Protein AF-A0A535MQ70-F1 (afdb_monomer)

Foldseek 3Di:
DDFPPDDPPDPFFQEWEFWQLDPVRQKTWTAGQQGQTTIDRPDDRKDWPGGHPPGRFWAEWYWAQAPSWTKTWIAGQQGDTTIITPQDDKAFPRGNPPGRFWHEWYADHNRQKTWIAGQQGDTGIIGPDDDDDDPRGHPPHRHHHYDDDD

pLDDT: mean 91.06, std 9.34, range [41.53, 98.12]

Radius of gyration: 14.69 Å; Cα contacts (8 Å, |Δi|>4): 394; chains: 1; bounding box: 40×35×35 Å

Structure (mmCIF, N/CA/C/O backbone):
data_AF-A0A535MQ70-F1
#
_entry.id   AF-A0A535MQ70-F1
#
loop_
_atom_site.group_PDB
_atom_site.id
_atom_site.type_symbol
_atom_site.label_atom_id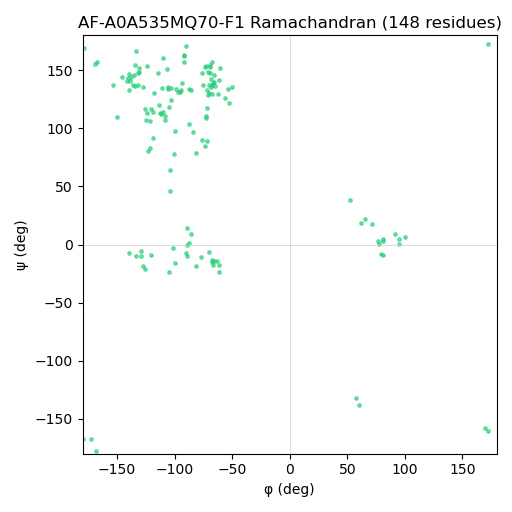
_atom_site.label_alt_id
_atom_site.label_comp_id
_atom_site.label_asym_id
_atom_site.label_entity_id
_atom_site.label_seq_id
_atom_site.pdbx_PDB_ins_code
_atom_site.Cartn_x
_atom_site.Cartn_y
_atom_site.Cartn_z
_atom_site.occupancy
_atom_site.B_iso_or_equiv
_atom_site.auth_seq_id
_atom_site.auth_comp_id
_atom_site.auth_asym_id
_atom_site.auth_atom_id
_atom_site.pdbx_PDB_model_num
ATOM 1 N N . MET A 1 1 ? -17.589 -19.291 5.965 1.00 43.16 1 MET A N 1
ATOM 2 C CA . MET A 1 1 ? -17.126 -17.932 5.616 1.00 43.16 1 MET A CA 1
ATOM 3 C C . MET A 1 1 ? -16.727 -17.958 4.153 1.00 43.16 1 MET A C 1
ATOM 5 O O . MET A 1 1 ? -15.940 -18.820 3.788 1.00 43.16 1 MET A O 1
ATOM 9 N N . ASN A 1 2 ? -17.344 -17.128 3.314 1.00 41.53 2 ASN A N 1
ATOM 10 C CA . ASN A 1 2 ? -17.044 -17.068 1.885 1.00 41.53 2 ASN A CA 1
ATOM 11 C C . ASN A 1 2 ? -15.888 -16.075 1.714 1.00 41.53 2 ASN A C 1
ATOM 13 O O . ASN A 1 2 ? -16.093 -14.878 1.903 1.00 41.53 2 ASN A O 1
ATOM 17 N N . ALA A 1 3 ? -14.667 -16.562 1.496 1.00 50.97 3 ALA A N 1
ATOM 18 C CA . ALA A 1 3 ? -13.541 -15.677 1.226 1.00 50.97 3 ALA A CA 1
ATOM 19 C C . ALA A 1 3 ? -13.727 -15.107 -0.184 1.00 50.97 3 ALA A C 1
ATOM 21 O O . ALA A 1 3 ? -13.730 -15.864 -1.152 1.00 50.97 3 ALA A O 1
ATOM 22 N N . THR A 1 4 ? -13.881 -13.789 -0.319 1.00 65.19 4 THR A N 1
ATOM 23 C CA . THR A 1 4 ? -13.917 -13.137 -1.641 1.00 65.19 4 THR A CA 1
ATOM 24 C C . THR A 1 4 ? -12.547 -13.158 -2.330 1.00 65.19 4 THR A C 1
ATOM 26 O O . THR A 1 4 ? -12.443 -12.802 -3.495 1.00 65.19 4 THR A O 1
ATOM 29 N N . SER A 1 5 ? -11.505 -13.616 -1.630 1.00 72.75 5 SER A N 1
ATOM 30 C CA . SER A 1 5 ? -10.107 -13.641 -2.057 1.00 72.75 5 SER A CA 1
ATOM 31 C C . SER A 1 5 ? -9.604 -15.037 -2.469 1.00 72.75 5 SER A C 1
ATOM 33 O O . SER A 1 5 ? -8.542 -15.472 -2.016 1.00 72.75 5 SER A O 1
ATOM 35 N N . TYR A 1 6 ? -10.370 -15.787 -3.270 1.00 81.19 6 TYR A N 1
ATOM 36 C CA . TYR A 1 6 ? -9.936 -17.088 -3.800 1.00 81.19 6 TYR A CA 1
ATOM 37 C C . TYR A 1 6 ? -9.879 -17.080 -5.329 1.00 81.19 6 TYR A C 1
ATOM 39 O O . TYR A 1 6 ? -10.907 -17.015 -6.000 1.00 81.19 6 TYR A O 1
ATOM 47 N N . TRP A 1 7 ? -8.666 -17.210 -5.870 1.00 89.12 7 TRP A N 1
ATOM 48 C CA . TRP A 1 7 ? -8.404 -17.259 -7.310 1.00 89.12 7 TRP A CA 1
ATOM 49 C C . TRP A 1 7 ? -7.755 -18.596 -7.680 1.00 89.12 7 TRP A C 1
ATOM 51 O O . TRP A 1 7 ? -6.533 -18.746 -7.595 1.00 89.12 7 TRP A O 1
ATOM 61 N N . PRO A 1 8 ? -8.545 -19.616 -8.053 1.00 87.50 8 PRO A N 1
ATOM 62 C CA . PRO A 1 8 ? -8.000 -20.931 -8.350 1.00 87.50 8 PRO A CA 1
ATOM 63 C C . PRO A 1 8 ? -7.044 -20.861 -9.544 1.00 87.50 8 PRO A C 1
ATOM 65 O O . PRO A 1 8 ? -7.410 -20.382 -10.615 1.00 87.50 8 PRO A O 1
ATOM 68 N N . ARG A 1 9 ? -5.839 -21.420 -9.360 1.00 90.38 9 ARG A N 1
ATOM 69 C CA . ARG A 1 9 ? -4.773 -21.509 -10.378 1.00 90.38 9 ARG A CA 1
ATOM 70 C C . ARG A 1 9 ? -4.201 -20.160 -10.826 1.00 90.38 9 ARG A C 1
ATOM 72 O O . ARG A 1 9 ? -3.612 -20.092 -11.901 1.00 90.38 9 ARG A O 1
ATOM 79 N N . TRP A 1 10 ? -4.341 -19.116 -10.013 1.00 92.00 10 TRP A N 1
ATOM 80 C CA . TRP A 1 10 ? -3.825 -17.796 -10.351 1.00 92.00 10 TRP A CA 1
ATOM 81 C C . TRP A 1 10 ? -2.903 -17.256 -9.256 1.00 92.00 10 TRP A C 1
ATOM 83 O O . TRP A 1 10 ? -3.326 -17.025 -8.124 1.00 92.00 10 TRP A O 1
ATOM 93 N N . ASP A 1 11 ? -1.632 -17.055 -9.604 1.00 93.62 11 ASP A N 1
ATOM 94 C CA . ASP A 1 11 ? -0.689 -16.298 -8.781 1.00 93.62 11 ASP A CA 1
ATOM 95 C C . ASP A 1 11 ? -0.993 -14.805 -8.927 1.00 93.62 11 ASP A C 1
ATOM 97 O O . ASP A 1 11 ? -0.503 -14.144 -9.842 1.00 93.62 11 ASP A O 1
ATOM 101 N N . ILE A 1 12 ? -1.874 -14.307 -8.060 1.00 95.00 12 ILE A N 1
ATOM 102 C CA . ILE A 1 12 ? -2.341 -12.921 -8.125 1.00 95.00 12 ILE A CA 1
ATOM 103 C C . ILE A 1 12 ? -2.467 -12.253 -6.759 1.00 95.00 12 ILE A C 1
ATOM 105 O O . ILE A 1 12 ? -2.685 -11.053 -6.706 1.00 95.00 12 ILE A O 1
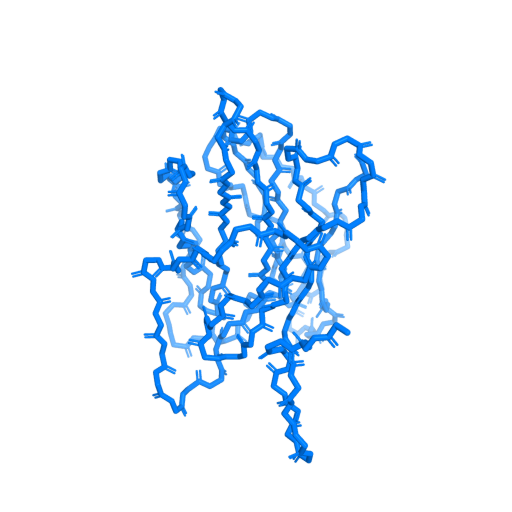ATOM 109 N N . ALA A 1 13 ? -2.308 -12.968 -5.645 1.00 95.38 13 ALA A N 1
ATOM 110 C CA . ALA A 1 13 ? -2.257 -12.313 -4.342 1.00 95.38 13 ALA A CA 1
ATOM 111 C C . ALA A 1 13 ? -0.934 -11.537 -4.211 1.00 95.38 13 ALA A C 1
ATOM 113 O O . ALA A 1 13 ? 0.146 -12.083 -4.454 1.00 95.38 13 ALA A O 1
ATOM 114 N N . ARG A 1 14 ? -1.009 -10.255 -3.843 1.00 95.88 14 ARG A N 1
ATOM 115 C CA . ARG A 1 14 ? 0.158 -9.358 -3.733 1.00 95.88 14 ARG A CA 1
ATOM 116 C C . ARG A 1 14 ? 0.359 -8.770 -2.344 1.00 95.88 14 ARG A C 1
ATOM 118 O O . ARG A 1 14 ? 1.406 -8.195 -2.078 1.00 95.88 14 ARG A O 1
ATOM 125 N N . GLY A 1 15 ? -0.592 -8.958 -1.435 1.00 95.06 15 GLY A N 1
ATOM 126 C CA . GLY A 1 15 ? -0.411 -8.565 -0.045 1.00 95.06 15 GLY A CA 1
ATOM 127 C C . GLY A 1 15 ? -1.603 -8.901 0.832 1.00 95.06 15 GLY A C 1
ATOM 128 O O . GLY A 1 15 ? -2.679 -9.252 0.351 1.00 95.06 15 GLY A O 1
ATOM 129 N N . ILE A 1 16 ? -1.393 -8.773 2.134 1.00 95.19 16 ILE A N 1
ATOM 130 C CA . ILE A 1 16 ? -2.423 -8.888 3.158 1.00 95.19 16 ILE A CA 1
ATOM 131 C C . ILE A 1 16 ? -2.161 -7.825 4.220 1.00 95.19 16 ILE A C 1
ATOM 133 O O . ILE A 1 16 ? -1.010 -7.536 4.542 1.00 95.19 16 ILE A O 1
ATOM 137 N N . THR A 1 17 ? -3.219 -7.244 4.771 1.00 95.56 17 THR A N 1
ATOM 138 C CA . THR A 1 17 ? -3.127 -6.342 5.919 1.00 95.56 17 THR A CA 1
ATOM 139 C C . THR A 1 17 ? -4.262 -6.634 6.895 1.00 95.56 17 THR A C 1
ATOM 141 O O . THR A 1 17 ? 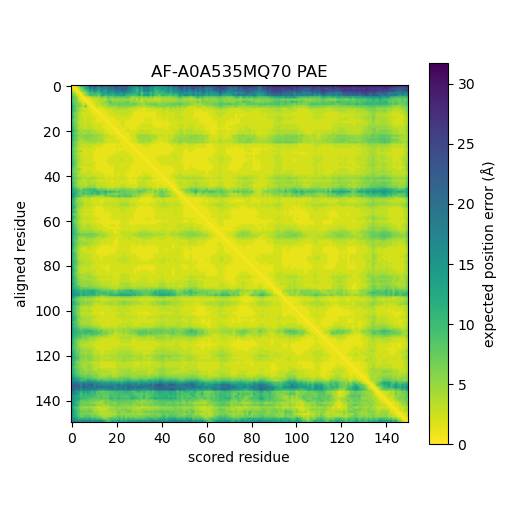-5.385 -6.924 6.475 1.00 95.56 17 THR A O 1
ATOM 144 N N . LEU A 1 18 ? -3.972 -6.584 8.196 1.00 95.56 18 LEU A N 1
ATOM 145 C CA . LEU A 1 18 ? -5.005 -6.622 9.232 1.00 95.56 18 LEU A CA 1
ATOM 146 C C . LEU A 1 18 ? -5.734 -5.282 9.272 1.00 95.56 18 LEU A C 1
ATOM 148 O O . LEU A 1 18 ? -5.172 -4.252 8.913 1.00 95.56 18 LEU A O 1
ATOM 152 N N . ASN A 1 19 ? -6.984 -5.277 9.709 1.00 95.38 19 ASN A N 1
ATOM 153 C CA . ASN A 1 19 ? -7.765 -4.064 9.871 1.00 95.38 19 ASN A CA 1
ATOM 154 C C . ASN A 1 19 ? -7.270 -3.263 11.079 1.00 95.38 19 ASN A C 1
ATOM 156 O O . ASN A 1 19 ? -7.522 -3.638 12.219 1.00 95.38 19 ASN A O 1
ATOM 160 N N . ALA A 1 20 ? -6.615 -2.127 10.834 1.00 94.31 20 ALA A N 1
ATOM 161 C CA . ALA A 1 20 ? -6.083 -1.270 11.892 1.00 94.31 20 ALA A CA 1
ATOM 162 C C . ALA A 1 20 ? -7.153 -0.699 12.848 1.00 94.31 20 ALA A C 1
ATOM 164 O O . ALA A 1 20 ? -6.803 -0.235 13.929 1.00 94.31 20 ALA A O 1
ATOM 165 N N . CYS A 1 21 ? -8.442 -0.706 12.479 1.00 93.69 21 CYS A N 1
ATOM 166 C CA . CYS A 1 21 ? -9.533 -0.325 13.386 1.00 93.69 21 CYS A CA 1
ATOM 167 C C . CYS A 1 21 ? -10.106 -1.503 14.192 1.00 93.69 21 CYS A C 1
ATOM 169 O O . CYS A 1 21 ? -10.961 -1.292 15.051 1.00 93.69 21 CYS A O 1
ATOM 171 N N . ASP A 1 22 ? -9.692 -2.738 13.909 1.00 95.19 22 ASP A N 1
ATOM 172 C CA . ASP A 1 22 ? -10.151 -3.936 14.606 1.00 95.19 22 ASP A CA 1
ATOM 173 C C . ASP A 1 22 ? -9.120 -4.374 15.648 1.00 95.19 22 ASP A C 1
ATOM 175 O O . ASP A 1 22 ? -8.159 -5.084 15.353 1.00 95.19 22 ASP A O 1
ATOM 179 N N . ALA A 1 23 ? -9.361 -3.989 16.900 1.00 91.94 23 ALA A N 1
ATOM 180 C CA . ALA A 1 23 ? -8.503 -4.349 18.026 1.00 91.94 23 ALA A CA 1
ATOM 181 C C . ALA A 1 23 ? -8.438 -5.865 18.300 1.00 91.94 23 ALA A C 1
ATOM 183 O O . ALA A 1 23 ? -7.567 -6.308 19.046 1.00 91.94 23 ALA A O 1
ATOM 184 N N . THR A 1 24 ? -9.344 -6.668 17.731 1.00 94.38 24 THR A N 1
ATOM 185 C CA . THR A 1 24 ? -9.310 -8.127 17.889 1.00 94.38 24 THR A CA 1
ATOM 186 C C . THR A 1 24 ? -8.313 -8.800 16.945 1.00 94.38 24 THR A C 1
ATOM 188 O O . THR A 1 24 ? -7.917 -9.933 17.202 1.00 94.38 24 THR A O 1
ATOM 191 N N . GLY A 1 25 ? -7.894 -8.115 15.873 1.00 92.62 25 GLY A N 1
ATOM 192 C CA . GLY A 1 25 ? -6.916 -8.621 14.908 1.00 92.62 25 GLY A CA 1
ATOM 193 C C . GLY A 1 25 ? -7.424 -9.750 14.004 1.00 92.62 25 GLY A C 1
ATOM 194 O O . GLY A 1 25 ? -6.612 -10.457 13.411 1.00 92.62 25 GLY A O 1
ATOM 195 N N . HIS A 1 26 ? -8.742 -9.947 13.891 1.00 94.56 26 HIS A N 1
ATOM 196 C CA . HIS A 1 26 ? -9.322 -11.063 13.130 1.00 94.56 26 HIS A CA 1
ATOM 197 C C . HIS A 1 26 ? -9.802 -10.683 11.726 1.00 94.56 26 HIS A C 1
ATOM 199 O O . HIS A 1 26 ? -10.046 -11.571 10.906 1.00 94.56 26 HIS A O 1
ATOM 205 N N . SER A 1 27 ? -9.955 -9.390 11.441 1.00 96.19 27 SER A N 1
ATOM 206 C CA . SER A 1 27 ? -10.411 -8.882 10.146 1.00 96.19 27 SER A CA 1
ATOM 207 C C . SER A 1 27 ? -9.302 -8.164 9.376 1.00 96.19 27 SER A C 1
ATOM 209 O O . SER A 1 27 ? -8.293 -7.747 9.945 1.00 96.19 27 SER A O 1
ATOM 211 N N . GLY A 1 28 ? -9.475 -8.020 8.063 1.00 96.12 28 GLY A N 1
ATOM 212 C CA . GLY A 1 28 ? -8.516 -7.323 7.211 1.00 96.12 28 GLY A CA 1
ATOM 213 C C . GLY A 1 28 ? -8.830 -7.459 5.730 1.00 96.12 28 GLY A C 1
ATOM 214 O O . GLY A 1 28 ? -9.952 -7.804 5.354 1.00 96.12 28 GLY A O 1
ATOM 215 N N . TRP A 1 29 ? -7.824 -7.209 4.893 1.00 96.19 29 TRP A N 1
ATOM 216 C CA . TRP A 1 29 ? -7.948 -7.291 3.440 1.00 96.19 29 TRP A CA 1
ATOM 217 C C . TRP A 1 29 ? -6.776 -8.018 2.789 1.00 96.19 29 TRP A C 1
ATOM 219 O O . TRP A 1 29 ? -5.629 -7.892 3.220 1.00 96.19 29 TRP A O 1
ATOM 229 N N . VAL A 1 30 ? -7.075 -8.740 1.714 1.00 96.31 30 VAL A N 1
ATOM 230 C CA . VAL A 1 30 ? -6.108 -9.299 0.766 1.00 96.31 30 VAL A CA 1
ATOM 231 C C . VAL A 1 30 ? -6.107 -8.437 -0.492 1.00 96.31 30 VAL A C 1
ATOM 233 O O . VAL A 1 30 ? -7.166 -8.084 -1.005 1.00 96.31 30 VAL A O 1
ATOM 236 N N . LEU A 1 31 ? -4.920 -8.114 -0.990 1.00 96.56 31 LEU A N 1
ATOM 237 C CA . LEU A 1 31 ? -4.709 -7.393 -2.239 1.00 96.56 31 LEU A CA 1
ATOM 238 C C . LEU A 1 31 ? -4.469 -8.380 -3.383 1.00 96.56 31 LEU A C 1
ATOM 240 O O . LEU A 1 31 ? -3.606 -9.256 -3.265 1.00 96.56 31 LEU A O 1
ATOM 244 N N . ASP A 1 32 ? -5.170 -8.196 -4.499 1.00 95.88 32 ASP A N 1
ATOM 245 C CA . ASP A 1 32 ? -4.828 -8.834 -5.771 1.00 95.88 32 ASP A CA 1
ATOM 246 C C . ASP A 1 32 ? -3.900 -7.953 -6.634 1.00 95.88 32 ASP A C 1
ATOM 248 O O . ASP A 1 32 ? -3.766 -6.748 -6.419 1.00 95.88 32 ASP A O 1
ATOM 252 N N . GLY A 1 33 ? -3.245 -8.550 -7.629 1.00 96.88 33 GLY A N 1
ATOM 253 C CA . GLY A 1 33 ? -2.284 -7.875 -8.499 1.00 96.88 33 GLY A CA 1
ATOM 254 C C . GLY A 1 33 ? -2.874 -6.820 -9.420 1.00 96.88 33 GLY A C 1
ATOM 255 O O . GLY A 1 33 ? -2.130 -5.981 -9.917 1.00 96.88 33 GLY A O 1
ATOM 256 N N . TRP A 1 34 ? -4.190 -6.796 -9.606 1.00 96.94 34 TRP A N 1
ATOM 257 C CA . TRP A 1 34 ? -4.881 -5.746 -10.349 1.00 96.94 34 TRP A CA 1
ATOM 258 C C . TRP A 1 34 ? -5.287 -4.573 -9.451 1.00 96.94 34 TRP A C 1
ATOM 260 O O . TRP A 1 34 ? -5.849 -3.599 -9.942 1.00 96.94 34 TRP A O 1
ATOM 270 N N . GLY A 1 35 ? -4.993 -4.624 -8.150 1.00 96.69 35 GLY A N 1
ATOM 271 C CA . GLY A 1 35 ? -5.333 -3.572 -7.192 1.00 96.69 35 GLY A CA 1
ATOM 272 C C . GLY A 1 35 ? -6.647 -3.809 -6.448 1.00 96.69 35 GLY A C 1
ATOM 273 O O . GLY A 1 35 ? -7.073 -2.949 -5.681 1.00 96.69 35 GLY A O 1
ATOM 274 N N . GLY A 1 36 ? -7.308 -4.952 -6.651 1.00 95.62 36 GLY A N 1
ATOM 275 C CA . GLY A 1 36 ? -8.529 -5.294 -5.929 1.00 95.62 36 GLY A CA 1
ATOM 276 C C . GLY A 1 36 ? -8.260 -5.567 -4.448 1.00 95.62 36 GLY A C 1
ATOM 277 O O . GLY A 1 36 ? -7.312 -6.269 -4.095 1.00 95.62 36 GLY A O 1
ATOM 278 N N . VAL A 1 37 ? -9.114 -5.018 -3.582 1.00 96.06 37 VAL A N 1
ATOM 279 C CA . VAL A 1 37 ? -9.012 -5.109 -2.118 1.00 96.06 37 VAL A CA 1
ATOM 280 C C . VAL A 1 37 ? -10.157 -5.972 -1.587 1.00 96.06 37 VAL A C 1
ATOM 282 O O . VAL A 1 37 ? -11.327 -5.598 -1.650 1.00 96.06 37 VAL A O 1
ATOM 285 N N . HIS A 1 38 ? -9.820 -7.149 -1.065 1.00 95.25 38 HIS A N 1
ATOM 286 C CA . HIS A 1 38 ? -10.774 -8.216 -0.753 1.00 95.25 38 HIS A CA 1
ATOM 287 C C . HIS A 1 38 ? -10.868 -8.437 0.755 1.00 95.25 38 HIS A C 1
ATOM 289 O O . HIS A 1 38 ? -9.881 -8.871 1.352 1.00 95.25 38 HIS A O 1
ATOM 295 N N . PRO A 1 39 ? -12.012 -8.150 1.396 1.00 95.44 39 PRO A N 1
ATOM 296 C CA . PRO A 1 39 ? -12.135 -8.266 2.842 1.00 95.44 39 PRO A CA 1
ATOM 297 C C . PRO A 1 39 ? -12.149 -9.723 3.313 1.00 95.44 39 PRO A C 1
ATOM 299 O O . PRO A 1 39 ? -12.692 -10.617 2.663 1.00 95.44 39 PRO A O 1
ATOM 302 N N . PHE A 1 40 ? -11.627 -9.947 4.514 1.00 94.44 40 PHE A N 1
ATOM 303 C CA . PHE A 1 40 ? -11.807 -11.177 5.279 1.00 94.44 40 PHE A CA 1
ATOM 304 C C . PHE A 1 40 ? -12.169 -10.859 6.734 1.00 94.44 40 PHE A C 1
ATOM 306 O O . PHE A 1 40 ? -12.061 -9.721 7.195 1.00 94.44 40 PHE A O 1
ATOM 313 N N . GLY A 1 41 ? -12.638 -11.876 7.463 1.00 93.50 41 GLY A N 1
ATOM 314 C CA . GLY A 1 41 ? -12.884 -11.778 8.906 1.00 93.50 41 GLY A CA 1
ATOM 315 C C . GLY A 1 41 ? -13.934 -10.742 9.327 1.00 93.50 41 GLY A C 1
ATOM 316 O O . GLY A 1 41 ? -13.963 -10.354 10.485 1.00 93.50 41 GLY A O 1
ATOM 317 N N . GLY A 1 42 ? -14.792 -10.285 8.406 1.00 90.69 42 GLY A N 1
ATOM 318 C CA . GLY A 1 42 ? -15.820 -9.272 8.679 1.00 90.69 42 GLY A CA 1
ATOM 319 C C . GLY A 1 42 ? -15.389 -7.822 8.434 1.00 90.69 42 GLY A C 1
ATOM 320 O O . GLY A 1 42 ? -16.142 -6.913 8.777 1.00 90.69 42 GLY A O 1
ATOM 321 N N . ALA A 1 43 ? -14.220 -7.586 7.829 1.00 93.69 43 ALA A N 1
ATOM 322 C CA . ALA A 1 43 ? -13.825 -6.250 7.386 1.00 93.69 43 ALA A CA 1
ATOM 323 C C . ALA A 1 43 ? -14.812 -5.679 6.352 1.00 93.69 43 ALA A C 1
ATOM 325 O O . ALA A 1 43 ? -15.446 -6.422 5.597 1.00 93.69 43 ALA A O 1
ATOM 326 N N . ALA A 1 44 ? -14.927 -4.350 6.298 1.00 92.56 44 ALA A N 1
ATOM 327 C CA . ALA A 1 44 ? -15.787 -3.689 5.323 1.00 92.56 44 ALA A CA 1
ATOM 328 C C . ALA A 1 44 ? -15.276 -3.906 3.890 1.00 92.56 44 ALA A C 1
ATOM 330 O O . ALA A 1 44 ? -14.072 -3.926 3.643 1.00 92.56 44 ALA A O 1
ATOM 331 N N . LEU A 1 45 ? -16.185 -4.008 2.919 1.00 92.00 45 LEU A N 1
ATOM 332 C CA . LEU A 1 45 ? -15.806 -3.939 1.510 1.00 92.00 45 LEU A CA 1
ATOM 333 C C . LEU A 1 45 ? -15.449 -2.487 1.166 1.00 92.00 45 LEU A C 1
ATOM 335 O O . LEU A 1 45 ? -16.324 -1.622 1.153 1.00 92.00 45 LEU A O 1
ATOM 339 N N . LEU A 1 46 ? -14.169 -2.224 0.904 1.00 91.31 46 LEU A N 1
ATOM 340 C CA . LEU A 1 46 ? -13.654 -0.900 0.566 1.00 91.31 46 LEU A CA 1
ATOM 341 C C . LEU A 1 46 ? -13.053 -0.935 -0.836 1.00 91.31 46 LEU A C 1
ATOM 343 O O . LEU A 1 46 ? -12.239 -1.802 -1.143 1.00 91.31 46 LEU A O 1
ATOM 347 N N . ASN A 1 47 ? -13.436 0.025 -1.673 1.00 83.69 47 ASN A N 1
ATOM 348 C CA . ASN A 1 47 ? -12.861 0.161 -3.005 1.00 83.69 47 ASN A CA 1
ATOM 349 C C . ASN A 1 47 ? -11.581 0.994 -2.929 1.00 83.69 47 ASN A C 1
ATOM 351 O O . ASN A 1 47 ? -11.570 2.064 -2.309 1.00 83.69 47 ASN A O 1
ATOM 355 N N . ALA A 1 48 ? -10.521 0.517 -3.578 1.00 83.00 48 ALA A N 1
ATOM 356 C CA . ALA A 1 48 ? -9.353 1.339 -3.842 1.00 83.00 48 ALA A CA 1
ATOM 357 C C . ALA A 1 48 ? -9.678 2.419 -4.874 1.00 83.00 48 ALA A C 1
ATOM 359 O O . ALA A 1 48 ? -10.504 2.227 -5.766 1.00 83.00 48 ALA A O 1
ATOM 360 N N . SER A 1 49 ? -9.024 3.571 -4.737 1.00 86.75 49 SER A N 1
ATOM 361 C CA . SER A 1 49 ? -9.112 4.661 -5.716 1.00 86.75 49 SER A CA 1
ATOM 362 C C . SER A 1 49 ? -8.511 4.294 -7.077 1.00 86.75 49 SER A C 1
ATOM 364 O O . SER A 1 49 ? -8.784 4.975 -8.064 1.00 86.75 49 SER A O 1
ATOM 366 N N . SER A 1 50 ? -7.738 3.208 -7.146 1.00 90.69 50 SER A N 1
ATOM 367 C CA . SER A 1 50 ? -7.149 2.680 -8.369 1.00 90.69 50 SER A CA 1
ATOM 368 C C . SER A 1 50 ? -7.392 1.181 -8.532 1.00 90.69 50 SER A C 1
ATOM 370 O O . SER A 1 50 ? -7.503 0.422 -7.570 1.00 90.69 50 SER A O 1
ATOM 372 N N . TYR A 1 51 ? -7.491 0.776 -9.796 1.00 96.44 51 TYR A N 1
ATOM 373 C CA . TYR A 1 51 ? -7.609 -0.603 -10.247 1.00 96.44 51 TYR A CA 1
ATOM 374 C C . TYR A 1 51 ? -7.050 -0.685 -11.670 1.00 96.44 51 TYR A C 1
ATOM 376 O O . TYR A 1 51 ? -7.320 0.195 -12.492 1.00 96.44 51 TYR A O 1
ATOM 384 N N . TRP A 1 52 ? -6.282 -1.729 -11.969 1.00 97.38 52 TRP A N 1
ATOM 385 C CA . TRP A 1 52 ? -5.588 -1.927 -13.242 1.00 97.38 52 TRP A CA 1
ATOM 386 C C . TRP A 1 52 ? -6.030 -3.246 -13.889 1.00 97.38 52 TRP A C 1
ATOM 388 O O . TRP A 1 52 ? -5.354 -4.269 -13.753 1.00 97.38 52 TRP A O 1
ATOM 398 N N . PRO A 1 53 ? -7.171 -3.250 -14.602 1.00 95.8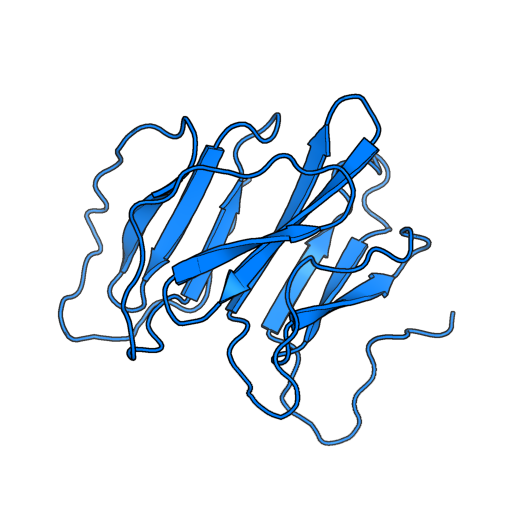8 53 PRO A N 1
ATOM 399 C CA . PRO A 1 53 ? -7.700 -4.460 -15.217 1.00 95.88 53 PRO A CA 1
ATOM 400 C C . PRO A 1 53 ? -6.676 -5.105 -16.156 1.00 95.88 53 PRO A C 1
ATOM 402 O O . PRO A 1 53 ? -6.175 -4.461 -17.078 1.00 95.88 53 PRO A O 1
ATOM 405 N N . GLY A 1 54 ? -6.381 -6.387 -15.941 1.00 96.00 54 GLY A N 1
ATOM 406 C CA . GLY A 1 54 ? -5.461 -7.142 -16.794 1.00 96.00 54 GLY A CA 1
ATOM 407 C C . GLY A 1 54 ? -3.976 -6.870 -16.551 1.00 96.00 54 GLY A C 1
ATOM 408 O O . GLY A 1 54 ? -3.148 -7.492 -17.214 1.00 96.00 54 GLY A O 1
ATOM 409 N N . TRP A 1 55 ? -3.615 -6.000 -15.605 1.00 97.50 55 TRP A N 1
ATOM 410 C CA . TRP A 1 55 ? -2.224 -5.648 -15.343 1.00 97.50 55 TRP A CA 1
ATOM 411 C C . TRP A 1 55 ? -1.845 -5.957 -13.901 1.00 97.50 55 TRP A C 1
ATOM 413 O O . TRP A 1 55 ? -2.243 -5.272 -12.965 1.00 97.50 55 TRP A O 1
ATOM 423 N N . ASP A 1 56 ? -1.058 -7.019 -13.732 1.00 97.69 56 ASP A N 1
ATOM 424 C CA . ASP A 1 56 ? -0.482 -7.387 -12.443 1.00 97.69 56 ASP A CA 1
ATOM 425 C C . ASP A 1 56 ? 0.624 -6.399 -12.044 1.00 97.69 56 ASP A C 1
ATOM 427 O O . ASP A 1 56 ? 1.798 -6.583 -12.377 1.00 97.69 56 ASP A O 1
ATOM 431 N N . ILE A 1 57 ? 0.232 -5.331 -11.352 1.00 98.12 57 ILE A N 1
ATOM 432 C CA . ILE A 1 57 ? 1.100 -4.213 -10.973 1.00 98.12 57 ILE A CA 1
ATOM 433 C C . ILE A 1 57 ? 0.948 -3.784 -9.515 1.00 98.12 57 ILE A C 1
ATOM 435 O O . ILE A 1 57 ? 1.778 -3.026 -9.033 1.00 98.12 57 ILE A O 1
ATOM 439 N N . ALA A 1 58 ? -0.046 -4.264 -8.771 1.00 98.00 58 ALA A N 1
ATOM 440 C CA . ALA A 1 58 ? -0.128 -3.976 -7.343 1.00 98.00 58 ALA A CA 1
ATOM 441 C C . ALA A 1 58 ? 0.996 -4.713 -6.584 1.00 98.00 58 ALA A C 1
ATOM 443 O O . ALA A 1 58 ? 1.306 -5.870 -6.880 1.00 98.00 58 ALA A O 1
ATOM 444 N N . ARG A 1 59 ? 1.653 -4.054 -5.626 1.00 97.69 59 ARG A N 1
ATOM 445 C CA . ARG A 1 59 ? 2.840 -4.582 -4.917 1.00 97.69 59 ARG A CA 1
ATOM 446 C C . ARG A 1 59 ? 2.752 -4.514 -3.399 1.00 97.69 59 ARG A C 1
ATOM 448 O O . ARG A 1 59 ? 3.587 -5.108 -2.730 1.00 97.69 59 ARG A O 1
ATOM 455 N N . GLY A 1 60 ? 1.762 -3.827 -2.837 1.00 96.88 60 GLY A N 1
ATOM 456 C CA . GLY A 1 60 ? 1.607 -3.770 -1.388 1.00 96.88 60 GLY A CA 1
ATOM 457 C C . GLY A 1 60 ? 0.289 -3.157 -0.953 1.00 96.88 60 GLY A C 1
ATOM 458 O O . GLY A 1 60 ? -0.310 -2.371 -1.681 1.00 96.88 60 GLY A O 1
ATOM 459 N N . ILE A 1 61 ? -0.147 -3.521 0.248 1.00 97.38 61 ILE A N 1
ATOM 460 C CA . ILE A 1 61 ? -1.328 -2.969 0.906 1.00 97.38 61 ILE A CA 1
ATOM 461 C C . ILE A 1 61 ? -0.995 -2.696 2.369 1.00 97.38 61 ILE A C 1
ATOM 463 O O . ILE A 1 61 ? -0.359 -3.519 3.024 1.00 97.38 61 ILE A O 1
ATOM 467 N N . ALA A 1 62 ? -1.441 -1.555 2.882 1.00 96.94 62 ALA A N 1
ATOM 468 C CA . ALA A 1 62 ? -1.323 -1.211 4.293 1.00 96.94 62 ALA A CA 1
ATOM 469 C C . ALA A 1 62 ? -2.610 -0.533 4.765 1.00 96.94 62 ALA A C 1
ATOM 471 O O . ALA A 1 62 ? -3.121 0.351 4.077 1.00 96.94 62 ALA A O 1
ATOM 472 N N . SER A 1 63 ? -3.145 -0.948 5.913 1.00 95.69 63 SER A N 1
ATOM 473 C CA . SER A 1 63 ? -4.345 -0.347 6.497 1.00 95.69 63 SER A CA 1
ATOM 474 C C . SER A 1 63 ? -4.009 0.777 7.479 1.00 95.69 63 SER A C 1
ATOM 476 O O . SER A 1 63 ? -2.920 0.847 8.046 1.00 95.69 63 SER A O 1
ATOM 478 N N . VAL A 1 64 ? -4.975 1.665 7.688 1.00 95.12 6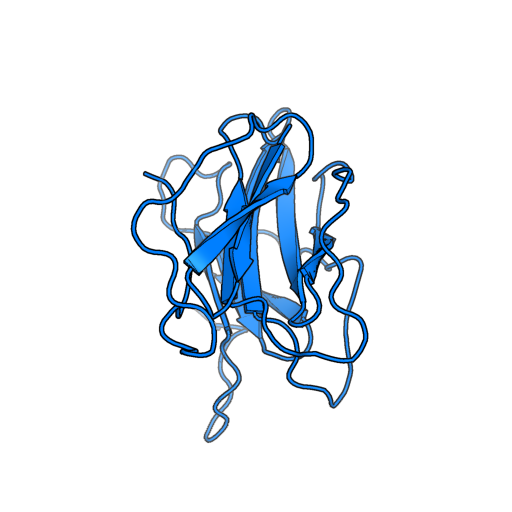4 VAL A N 1
ATOM 479 C CA . VAL A 1 64 ? -4.932 2.743 8.673 1.00 95.12 64 VAL A CA 1
ATOM 480 C C . VAL A 1 64 ? -6.297 2.870 9.342 1.00 95.12 64 VAL A C 1
ATOM 482 O O . VAL A 1 64 ? -7.335 2.653 8.713 1.00 95.12 64 VAL A O 1
ATOM 485 N N . CYS A 1 65 ? -6.288 3.241 10.622 1.00 93.75 65 CYS A N 1
ATOM 486 C CA . CYS A 1 65 ? -7.475 3.716 11.314 1.00 93.75 65 CYS A CA 1
ATOM 487 C C . CYS A 1 65 ? -7.366 5.220 11.560 1.00 93.75 65 CYS A C 1
ATOM 489 O O . CYS A 1 65 ? -6.588 5.661 12.407 1.00 93.75 65 CYS A O 1
ATOM 491 N N . THR A 1 66 ? -8.139 6.015 10.824 1.00 89.69 66 THR A N 1
ATOM 492 C CA . THR A 1 66 ? -8.143 7.477 10.953 1.00 89.69 66 THR A CA 1
ATOM 493 C C . THR A 1 66 ? -9.468 7.901 11.563 1.00 89.69 66 THR A C 1
ATOM 495 O O . THR A 1 66 ? -10.518 7.696 10.965 1.00 89.69 66 THR A O 1
ATOM 498 N N . ASN A 1 67 ? -9.441 8.457 12.778 1.00 89.19 67 ASN A N 1
ATOM 499 C CA . ASN A 1 67 ? -10.644 8.871 13.516 1.00 89.19 67 ASN A CA 1
ATOM 500 C C . ASN A 1 67 ? -11.707 7.756 13.647 1.00 89.19 67 ASN A C 1
ATOM 502 O O . ASN A 1 67 ? -12.904 8.008 13.529 1.00 89.19 67 ASN A O 1
ATOM 506 N N . GLY A 1 68 ? -11.269 6.508 13.854 1.00 90.12 68 GLY A N 1
ATOM 507 C CA . GLY A 1 68 ? -12.156 5.340 13.944 1.00 90.12 68 GLY A CA 1
ATOM 508 C C . GLY A 1 68 ? -12.694 4.840 12.597 1.00 90.12 68 GLY A C 1
ATOM 509 O O . GLY A 1 68 ? -13.489 3.902 12.569 1.00 90.12 68 GLY A O 1
ATOM 510 N N . GLN A 1 69 ? -12.275 5.441 11.482 1.00 92.88 69 GLN A N 1
ATOM 511 C CA . GLN A 1 69 ? -12.695 5.057 10.140 1.00 92.88 69 GLN A CA 1
ATOM 512 C C . GLN A 1 69 ? -11.639 4.170 9.474 1.00 92.88 69 GLN A C 1
ATOM 514 O O . GLN A 1 69 ? -10.443 4.467 9.500 1.00 92.88 69 GLN A O 1
ATOM 519 N N . GLN A 1 70 ? -12.111 3.085 8.861 1.00 94.31 70 GLN A N 1
ATOM 520 C CA . GLN A 1 70 ? -11.285 2.108 8.157 1.00 94.31 70 GLN A CA 1
ATOM 521 C C . GLN A 1 70 ? -10.814 2.657 6.808 1.00 94.31 70 GLN A C 1
ATOM 523 O O . GLN A 1 70 ? -11.592 3.234 6.042 1.00 94.31 70 GLN A O 1
ATOM 528 N N . GLY A 1 71 ? -9.551 2.419 6.484 1.00 94.81 71 GLY A N 1
ATOM 529 C CA . GLY A 1 71 ? -8.987 2.729 5.181 1.00 94.81 71 GLY A CA 1
ATOM 530 C C . GLY A 1 71 ? -7.582 2.178 5.044 1.00 94.81 71 GLY A C 1
ATOM 531 O O . GLY A 1 71 ? -7.121 1.376 5.858 1.00 94.81 71 GLY A O 1
ATOM 532 N N . GLY A 1 72 ? -6.890 2.631 4.014 1.00 96.12 72 GLY A N 1
ATOM 533 C CA . GLY A 1 72 ? -5.492 2.307 3.807 1.00 96.12 72 GLY A CA 1
ATOM 534 C C . GLY A 1 72 ? -5.014 2.734 2.438 1.00 96.12 72 GLY A C 1
ATOM 535 O O . GLY A 1 72 ? -5.606 3.599 1.797 1.00 96.12 72 GLY A O 1
ATOM 536 N N . TYR A 1 73 ? -3.943 2.098 1.992 1.00 97.06 73 TYR A N 1
ATOM 537 C CA . TYR A 1 73 ? -3.283 2.414 0.741 1.00 97.06 73 TYR A CA 1
ATOM 538 C C . TYR A 1 73 ? -2.883 1.147 -0.002 1.00 97.06 73 TYR A C 1
ATOM 540 O O . TYR A 1 73 ? -2.466 0.160 0.608 1.00 97.06 73 TYR A O 1
ATOM 548 N N . VAL A 1 74 ? -2.971 1.211 -1.325 1.00 97.56 74 VAL A N 1
ATOM 549 C CA . VAL A 1 74 ? -2.413 0.246 -2.269 1.00 97.56 74 VAL A CA 1
ATOM 550 C C . VAL A 1 74 ? -1.183 0.867 -2.925 1.00 97.56 74 VAL A C 1
ATOM 552 O O . VAL A 1 74 ? -1.215 2.017 -3.353 1.00 97.56 74 VAL A O 1
ATOM 555 N N . LEU A 1 75 ? -0.102 0.103 -3.010 1.00 97.75 75 LEU A N 1
ATOM 556 C CA . LEU A 1 75 ? 1.110 0.446 -3.745 1.00 97.75 75 LEU A CA 1
ATOM 557 C C . LEU A 1 75 ? 1.080 -0.213 -5.124 1.00 97.75 75 LEU A C 1
ATOM 559 O O . LEU A 1 75 ? 0.865 -1.424 -5.210 1.00 97.75 75 LEU A O 1
ATOM 563 N N . ASP A 1 76 ? 1.358 0.548 -6.178 1.00 97.50 76 ASP A N 1
ATOM 564 C CA . ASP A 1 76 ? 1.679 0.005 -7.500 1.00 97.50 76 ASP A CA 1
ATOM 565 C C . ASP A 1 76 ? 3.193 -0.197 -7.691 1.00 97.50 76 ASP A C 1
ATOM 567 O O . ASP A 1 76 ? 4.021 0.355 -6.966 1.00 97.50 76 ASP A O 1
ATOM 571 N N . GLY A 1 77 ? 3.572 -0.999 -8.683 1.00 97.88 77 GLY A N 1
ATOM 572 C CA . GLY A 1 77 ? 4.962 -1.342 -8.977 1.00 97.88 77 GLY A CA 1
ATOM 573 C C . GLY A 1 77 ? 5.818 -0.181 -9.460 1.00 97.88 77 GLY A C 1
ATOM 574 O O . GLY A 1 77 ? 7.042 -0.252 -9.370 1.00 97.88 77 GLY A O 1
ATOM 575 N N . TRP A 1 78 ? 5.208 0.909 -9.916 1.00 97.88 78 TRP A N 1
ATOM 576 C CA . TRP A 1 78 ? 5.913 2.136 -10.275 1.00 97.88 78 TRP A CA 1
ATOM 577 C C . TRP A 1 78 ? 6.101 3.068 -9.074 1.00 97.88 78 TRP A C 1
ATOM 579 O O . TRP A 1 78 ? 6.694 4.130 -9.232 1.00 97.88 78 TRP A O 1
ATOM 589 N N . GLY A 1 79 ? 5.656 2.687 -7.876 1.00 97.19 79 GLY A N 1
ATOM 590 C CA . GLY A 1 79 ? 5.817 3.469 -6.649 1.00 97.19 79 GLY A CA 1
ATOM 591 C C . GLY A 1 79 ? 4.623 4.360 -6.307 1.00 97.19 79 GLY A C 1
ATOM 592 O O . GLY A 1 79 ? 4.655 5.040 -5.282 1.00 97.19 79 GLY A O 1
ATOM 593 N N . GLY A 1 80 ? 3.562 4.354 -7.118 1.00 96.56 80 GLY A N 1
ATOM 594 C CA . GLY A 1 80 ? 2.349 5.111 -6.826 1.00 96.56 80 GLY A CA 1
ATOM 595 C C . GLY A 1 80 ? 1.611 4.553 -5.609 1.00 96.56 80 GLY A C 1
ATOM 596 O O . GLY A 1 80 ? 1.462 3.341 -5.458 1.00 96.56 80 GLY A O 1
ATOM 597 N N . VAL A 1 81 ? 1.135 5.450 -4.741 1.00 96.75 81 VAL A N 1
ATOM 598 C CA . VAL A 1 81 ? 0.405 5.116 -3.511 1.00 96.75 81 VAL A CA 1
ATOM 599 C C . VAL A 1 81 ? -1.032 5.613 -3.634 1.00 96.75 81 VAL A C 1
ATOM 601 O O . VAL A 1 81 ? -1.273 6.808 -3.795 1.00 96.75 81 VAL A O 1
ATOM 604 N N . HIS A 1 82 ? -1.987 4.693 -3.550 1.00 96.31 82 HIS A N 1
ATOM 605 C CA . HIS A 1 82 ? -3.390 4.923 -3.885 1.00 96.31 82 HIS A CA 1
ATOM 606 C C . HIS A 1 82 ? -4.278 4.656 -2.671 1.00 96.31 82 HIS A C 1
ATOM 608 O O . HIS A 1 82 ? -4.319 3.519 -2.198 1.00 96.31 82 HIS A O 1
ATOM 614 N N . PRO A 1 83 ? -4.989 5.662 -2.134 1.00 96.00 83 PRO A N 1
ATOM 615 C CA . PRO A 1 83 ? -5.821 5.467 -0.955 1.00 96.00 83 PRO A CA 1
ATOM 616 C C . PRO A 1 83 ? -7.045 4.585 -1.248 1.00 96.00 83 PRO A C 1
ATOM 618 O O . PRO A 1 83 ? -7.568 4.550 -2.366 1.00 96.00 83 PRO A O 1
ATOM 621 N N . PHE A 1 84 ? -7.536 3.905 -0.219 1.00 95.94 84 PHE A N 1
ATOM 622 C CA . PHE A 1 84 ? -8.834 3.238 -0.173 1.00 95.94 84 PHE A CA 1
ATOM 623 C C . PHE A 1 84 ? -9.541 3.556 1.151 1.00 95.94 84 PHE A C 1
ATOM 625 O O . PHE A 1 84 ? -8.900 3.840 2.168 1.00 95.94 84 PHE A O 1
ATOM 632 N N . GLY A 1 85 ? -10.874 3.493 1.160 1.00 94.38 85 GLY A N 1
ATOM 633 C CA . GLY A 1 85 ? -11.668 3.835 2.345 1.00 94.38 85 GLY A CA 1
ATOM 634 C C . GLY A 1 85 ? -11.456 5.282 2.805 1.00 94.38 85 GLY A C 1
ATOM 635 O O . GLY A 1 85 ? -11.399 6.192 1.985 1.00 94.38 85 GLY A O 1
ATOM 636 N N . ALA A 1 86 ? -11.352 5.495 4.118 1.00 93.19 86 ALA A N 1
ATOM 637 C CA . ALA A 1 86 ? -11.214 6.824 4.722 1.00 93.19 86 ALA A CA 1
ATOM 638 C C . ALA A 1 86 ? -9.766 7.353 4.795 1.00 93.19 86 ALA A C 1
ATOM 640 O O . ALA A 1 86 ? -9.522 8.367 5.450 1.00 93.19 86 ALA A O 1
ATOM 641 N N . ALA A 1 87 ? -8.800 6.679 4.164 1.00 93.69 87 ALA A N 1
ATOM 642 C CA . ALA A 1 87 ? -7.413 7.129 4.189 1.00 93.69 87 ALA A CA 1
ATOM 643 C C . ALA A 1 87 ? -7.241 8.453 3.416 1.00 93.69 87 ALA A C 1
ATOM 645 O O . ALA A 1 87 ? -7.680 8.549 2.264 1.00 93.69 87 ALA A O 1
ATOM 646 N N . PRO A 1 88 ? -6.597 9.475 4.007 1.00 91.75 88 PRO A N 1
ATOM 647 C CA . PRO A 1 88 ? -6.277 10.703 3.290 1.00 91.75 88 PRO A CA 1
ATOM 648 C C . PRO A 1 88 ? -5.196 10.445 2.228 1.00 91.75 88 PRO A C 1
ATOM 650 O O . PRO A 1 88 ? -4.383 9.548 2.397 1.00 91.75 88 PRO A O 1
ATOM 653 N N . PRO A 1 89 ? -5.106 11.228 1.143 1.00 92.44 89 PRO A N 1
ATOM 654 C CA . PRO A 1 89 ? -3.974 11.128 0.224 1.00 92.44 89 PRO A CA 1
ATOM 655 C C . PRO A 1 89 ? -2.644 11.450 0.923 1.00 92.44 89 PRO A C 1
ATOM 657 O O . PRO A 1 89 ? -2.568 12.396 1.708 1.00 92.44 89 PRO A O 1
ATOM 660 N N . LEU A 1 90 ? -1.581 10.715 0.585 1.00 93.62 90 LEU A N 1
ATOM 661 C CA . LEU A 1 90 ? -0.218 11.015 1.031 1.00 93.62 90 LEU A CA 1
ATOM 662 C C . LEU A 1 90 ? 0.595 11.608 -0.115 1.00 93.62 90 LEU A C 1
ATOM 664 O O . LEU A 1 90 ? 0.579 11.099 -1.234 1.00 93.62 90 LEU A O 1
ATOM 668 N N . ALA A 1 91 ? 1.340 12.673 0.178 1.00 92.25 91 ALA A N 1
ATOM 669 C CA . ALA A 1 91 ? 2.324 13.199 -0.756 1.00 92.25 91 ALA A CA 1
ATOM 670 C C . ALA A 1 91 ? 3.442 12.166 -0.971 1.00 92.25 91 ALA A C 1
ATOM 672 O O . ALA A 1 91 ? 3.937 11.575 -0.014 1.00 92.25 91 ALA A O 1
ATOM 673 N N . THR A 1 92 ? 3.856 11.962 -2.218 1.00 89.19 92 THR A N 1
ATOM 674 C CA . THR A 1 92 ? 4.980 11.088 -2.564 1.00 89.19 92 THR A CA 1
ATOM 675 C C . THR A 1 92 ? 5.784 11.712 -3.700 1.00 89.19 92 THR A C 1
ATOM 677 O O . THR A 1 92 ? 5.222 12.312 -4.616 1.00 89.19 92 THR A O 1
ATOM 680 N N . THR A 1 93 ? 7.106 11.591 -3.635 1.00 82.69 93 THR A N 1
ATOM 681 C CA . THR A 1 93 ? 8.019 11.884 -4.755 1.00 82.69 93 THR A CA 1
ATOM 682 C C . THR A 1 93 ? 8.487 10.606 -5.449 1.00 82.69 93 THR A C 1
ATOM 684 O O . THR A 1 93 ? 9.207 10.650 -6.446 1.00 82.69 93 THR A O 1
ATOM 687 N N . THR A 1 94 ? 8.069 9.457 -4.928 1.00 84.50 94 THR A N 1
ATOM 688 C CA . THR A 1 94 ? 8.486 8.128 -5.340 1.00 84.50 94 THR A CA 1
ATOM 689 C C . THR A 1 94 ? 7.657 7.674 -6.531 1.00 84.50 94 THR A C 1
ATOM 691 O O . THR A 1 94 ? 6.533 7.204 -6.373 1.00 84.50 94 THR A O 1
ATOM 694 N N . TYR A 1 95 ? 8.196 7.840 -7.739 1.00 94.88 95 TYR A N 1
ATOM 695 C CA . TYR A 1 95 ? 7.556 7.343 -8.953 1.00 94.88 95 TYR A CA 1
ATOM 696 C C . TYR A 1 95 ? 8.579 6.979 -10.036 1.00 94.88 95 TYR A C 1
ATOM 698 O O . TYR A 1 95 ? 9.197 7.844 -10.660 1.00 94.88 95 TYR A O 1
ATOM 706 N N . TRP A 1 96 ? 8.728 5.684 -10.297 1.00 96.31 96 TRP A N 1
ATOM 707 C CA . TRP A 1 96 ? 9.606 5.122 -11.322 1.00 96.31 96 TRP A CA 1
ATOM 708 C C . TRP A 1 96 ? 8.797 4.747 -12.554 1.00 96.31 96 TRP A C 1
ATOM 710 O O . TRP A 1 96 ? 8.457 3.588 -12.797 1.00 96.31 96 TRP A O 1
ATOM 720 N N . ARG A 1 97 ? 8.458 5.762 -13.348 1.00 95.50 97 ARG A N 1
ATOM 721 C CA . ARG A 1 97 ? 7.631 5.587 -14.543 1.00 95.50 97 ARG A CA 1
ATOM 722 C C . ARG A 1 97 ? 8.202 4.507 -15.468 1.00 95.50 97 ARG A C 1
ATOM 724 O O . ARG A 1 97 ? 9.315 4.639 -15.969 1.00 95.50 97 ARG A O 1
ATOM 731 N N . GLY A 1 98 ? 7.397 3.483 -15.748 1.00 96.50 98 GLY A N 1
ATOM 732 C CA . GLY A 1 98 ? 7.772 2.387 -16.645 1.00 96.50 98 GLY A CA 1
ATOM 733 C C . GLY A 1 98 ? 8.635 1.301 -16.003 1.00 96.50 98 GLY A C 1
ATOM 734 O O . GLY A 1 98 ? 9.013 0.360 -16.697 1.00 96.50 98 GLY A O 1
ATOM 735 N N . TRP A 1 99 ? 8.927 1.387 -14.704 1.00 97.00 99 TRP A N 1
ATOM 736 C CA . TRP A 1 99 ? 9.774 0.423 -14.017 1.00 97.00 99 TRP A CA 1
ATOM 737 C C . TRP A 1 99 ? 9.061 -0.170 -12.806 1.00 97.00 99 TRP A C 1
ATOM 739 O O . TRP A 1 99 ? 8.871 0.482 -11.785 1.00 97.00 99 TRP A O 1
ATOM 749 N N . ASP A 1 100 ? 8.661 -1.435 -12.939 1.00 97.44 100 ASP A N 1
ATOM 750 C CA . ASP A 1 100 ? 8.078 -2.226 -11.853 1.00 97.44 100 ASP A CA 1
ATOM 751 C C . ASP A 1 100 ? 9.158 -2.642 -10.837 1.00 97.44 100 ASP A C 1
ATOM 753 O O . ASP A 1 100 ? 9.769 -3.718 -10.923 1.00 97.44 100 ASP A O 1
ATOM 757 N N . ILE A 1 101 ? 9.436 -1.734 -9.902 1.00 97.19 101 ILE A N 1
ATOM 758 C CA . ILE A 1 101 ? 10.515 -1.849 -8.920 1.00 97.19 101 ILE A CA 1
ATOM 759 C C . ILE A 1 101 ? 10.057 -1.657 -7.479 1.00 97.19 101 ILE A C 1
ATOM 761 O O . ILE A 1 101 ? 10.763 -2.104 -6.581 1.00 97.19 101 ILE A O 1
ATOM 765 N N . ALA A 1 102 ? 8.893 -1.061 -7.225 1.00 97.50 102 ALA A N 1
ATOM 766 C CA . ALA A 1 102 ? 8.361 -0.978 -5.872 1.00 97.50 102 ALA A CA 1
ATOM 767 C C . ALA A 1 102 ? 8.024 -2.388 -5.350 1.00 97.50 102 ALA A C 1
ATOM 769 O O . ALA A 1 102 ? 7.531 -3.242 -6.090 1.00 97.50 102 ALA A O 1
ATOM 770 N N . ARG A 1 103 ? 8.321 -2.669 -4.078 1.00 96.31 103 ARG A N 1
ATOM 771 C CA . ARG A 1 103 ? 8.155 -4.009 -3.486 1.00 96.31 103 ARG A CA 1
ATOM 772 C C . ARG A 1 103 ? 7.311 -4.043 -2.231 1.00 96.31 103 ARG A C 1
ATOM 774 O O . ARG A 1 103 ? 6.827 -5.113 -1.889 1.00 96.31 103 ARG A O 1
ATOM 781 N N . GLY A 1 104 ? 7.146 -2.928 -1.534 1.00 95.25 104 GLY A N 1
ATOM 782 C CA . GLY A 1 104 ? 6.369 -2.912 -0.306 1.00 95.25 104 GLY A CA 1
ATOM 783 C C . GLY A 1 104 ? 6.057 -1.510 0.173 1.00 95.25 104 GLY A C 1
ATOM 784 O O . GLY A 1 104 ? 6.756 -0.556 -0.162 1.00 95.25 104 GLY A O 1
ATOM 785 N N . LEU A 1 105 ? 4.997 -1.420 0.965 1.00 96.00 105 LEU A N 1
ATOM 786 C CA . LEU A 1 105 ? 4.512 -0.202 1.589 1.00 96.00 105 LEU A CA 1
ATOM 787 C C . LEU A 1 105 ? 4.251 -0.492 3.061 1.00 96.00 105 LEU A C 1
ATOM 789 O O . LEU A 1 105 ? 3.643 -1.507 3.393 1.00 96.00 105 LEU A O 1
ATOM 793 N N . THR A 1 106 ? 4.653 0.428 3.924 1.00 95.12 106 THR A N 1
ATOM 794 C CA . THR A 1 106 ? 4.180 0.483 5.305 1.00 95.12 106 THR A CA 1
ATOM 795 C C . THR A 1 106 ? 3.730 1.893 5.642 1.00 95.12 106 THR A C 1
ATOM 797 O O . THR A 1 106 ? 4.256 2.861 5.092 1.00 95.12 106 THR A O 1
ATOM 800 N N . VAL A 1 107 ? 2.782 2.018 6.564 1.00 94.75 107 VAL A N 1
ATOM 801 C CA . VAL A 1 107 ? 2.308 3.307 7.074 1.00 94.75 107 VAL A CA 1
ATOM 802 C C . VAL A 1 107 ? 2.653 3.456 8.546 1.00 94.75 107 VAL A C 1
ATOM 804 O O . VAL A 1 107 ? 2.714 2.479 9.290 1.00 94.75 107 VAL A O 1
ATOM 807 N N . LEU A 1 108 ? 2.915 4.690 8.955 1.00 91.62 108 LEU A N 1
ATOM 808 C CA . LEU A 1 108 ? 3.157 5.048 10.343 1.00 91.62 108 LEU A CA 1
ATOM 809 C C . LEU A 1 108 ? 1.846 4.991 11.143 1.00 91.62 108 LEU A C 1
ATOM 811 O O . LEU A 1 108 ? 0.770 5.239 10.581 1.00 91.62 108 LEU A O 1
ATOM 815 N N . PRO A 1 109 ? 1.919 4.758 12.466 1.00 84.12 109 PRO A N 1
ATOM 816 C CA . PRO A 1 109 ? 0.774 4.930 13.351 1.00 84.12 109 PRO A CA 1
ATOM 817 C C . PRO A 1 109 ? 0.100 6.294 13.140 1.00 84.12 109 PRO A C 1
ATOM 819 O O . PRO A 1 109 ? 0.765 7.320 13.005 1.00 84.12 109 PRO A O 1
ATOM 822 N N . GLY A 1 110 ? -1.232 6.307 13.073 1.00 80.44 110 GLY A N 1
ATOM 823 C CA . GLY A 1 110 ? -2.019 7.518 12.806 1.00 80.44 110 GLY A CA 1
ATOM 824 C C . GLY A 1 110 ? -2.129 7.918 11.328 1.00 80.44 110 GLY A C 1
ATOM 825 O O . GLY A 1 110 ? -2.945 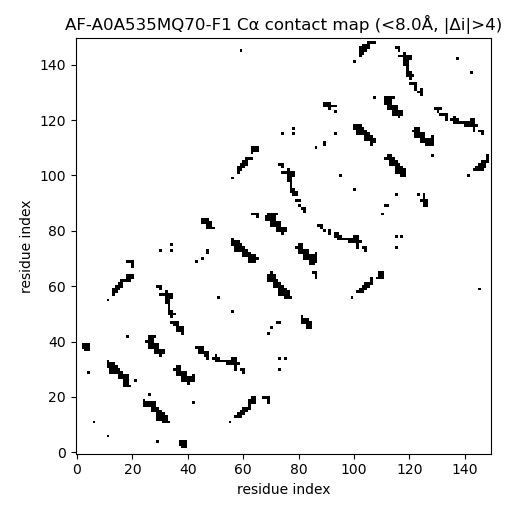8.777 11.005 1.00 80.44 110 GLY A O 1
ATOM 826 N N . GLY A 1 111 ? -1.382 7.283 10.416 1.00 86.56 111 GLY A N 1
ATOM 827 C CA . GLY A 1 111 ? -1.647 7.359 8.975 1.00 86.56 111 GLY A CA 1
ATOM 828 C C . GLY A 1 111 ? -1.140 8.582 8.225 1.00 86.56 111 GLY A C 1
ATOM 829 O O . GLY A 1 111 ? -1.448 8.710 7.044 1.00 86.56 111 GLY A O 1
ATOM 830 N N . GLY A 1 112 ? -0.399 9.478 8.882 1.00 91.62 112 GLY A N 1
ATOM 831 C CA . GLY A 1 112 ? 0.103 10.719 8.274 1.00 91.62 112 GLY A CA 1
ATOM 832 C C . GLY A 1 112 ? 1.316 10.540 7.352 1.00 91.62 112 GLY A C 1
ATOM 833 O O . GLY A 1 112 ? 1.687 11.465 6.632 1.00 91.62 112 GLY A O 1
ATOM 834 N N . GLY A 1 113 ? 1.939 9.363 7.349 1.00 94.50 113 GLY A N 1
ATOM 835 C CA . GLY A 1 113 ? 3.103 9.064 6.523 1.00 94.50 113 GLY A CA 1
ATOM 836 C C . GLY A 1 113 ? 3.429 7.578 6.507 1.00 94.50 113 GLY A C 1
ATOM 837 O O . GLY A 1 113 ? 2.721 6.771 7.108 1.00 94.50 113 GLY A O 1
ATOM 838 N N . GLY A 1 114 ? 4.502 7.215 5.820 1.00 95.00 114 GLY A N 1
ATOM 839 C CA . GLY A 1 114 ? 4.932 5.833 5.655 1.00 95.00 114 GLY A CA 1
ATOM 840 C C . GLY A 1 114 ? 6.206 5.717 4.833 1.00 95.00 114 GLY A C 1
ATOM 841 O O . GLY A 1 114 ? 6.854 6.719 4.535 1.00 95.00 114 GLY A O 1
ATOM 842 N N . TYR A 1 115 ? 6.523 4.496 4.416 1.00 95.25 115 TYR A N 1
ATOM 843 C CA . TYR A 1 115 ? 7.643 4.226 3.523 1.00 95.25 115 TYR A CA 1
ATOM 844 C C . TYR A 1 115 ? 7.245 3.265 2.417 1.00 95.25 115 TYR A C 1
ATOM 846 O O . TYR A 1 115 ? 6.622 2.233 2.676 1.00 95.25 115 TYR A O 1
ATOM 854 N N . VAL A 1 116 ? 7.679 3.581 1.203 1.00 96.38 116 VAL A N 1
ATOM 855 C CA . VAL A 1 116 ? 7.775 2.631 0.096 1.00 96.38 116 VAL A CA 1
ATOM 856 C C . VAL A 1 116 ? 9.187 2.058 0.086 1.00 96.38 116 VAL A C 1
ATOM 858 O O . VAL A 1 116 ? 10.152 2.795 0.273 1.00 96.38 116 VAL A O 1
ATOM 861 N N . VAL A 1 117 ? 9.321 0.756 -0.148 1.00 94.75 117 VAL A N 1
ATOM 862 C CA . VAL A 1 117 ? 10.618 0.121 -0.398 1.00 94.75 117 VAL A CA 1
ATOM 863 C C . VAL A 1 117 ? 10.704 -0.345 -1.847 1.00 94.75 117 VAL A C 1
ATOM 865 O O . VAL A 1 117 ? 9.756 -0.934 -2.379 1.00 94.75 117 VAL A O 1
ATOM 868 N N . ASP A 1 118 ? 11.833 -0.074 -2.492 1.00 94.69 118 ASP A N 1
ATOM 869 C CA . ASP A 1 118 ? 12.128 -0.560 -3.839 1.00 94.69 118 ASP A CA 1
ATOM 870 C C . ASP A 1 118 ? 12.842 -1.926 -3.828 1.00 94.69 118 ASP A C 1
ATOM 872 O O . ASP A 1 118 ? 13.257 -2.446 -2.791 1.00 94.69 118 ASP A O 1
ATOM 876 N N . GLY A 1 119 ? 12.983 -2.532 -5.007 1.00 94.44 119 GLY A N 1
ATOM 877 C CA . GLY A 1 119 ? 13.619 -3.834 -5.194 1.00 94.44 119 GLY A CA 1
ATOM 878 C C . GLY A 1 119 ? 15.082 -3.895 -4.779 1.00 94.44 119 GLY A C 1
ATOM 879 O O . GLY A 1 119 ? 15.563 -4.981 -4.462 1.00 94.44 119 GLY A O 1
ATOM 880 N N . TRP A 1 120 ? 15.773 -2.760 -4.757 1.00 94.00 120 TRP A N 1
ATOM 881 C CA . TRP A 1 120 ? 17.179 -2.647 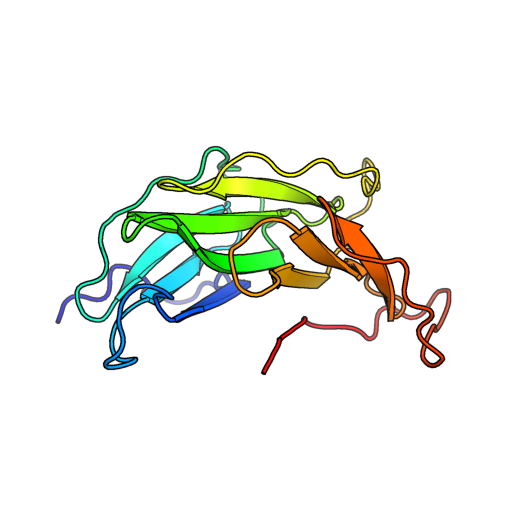-4.386 1.00 94.00 120 TRP A CA 1
ATOM 882 C C . TRP A 1 120 ? 17.376 -2.428 -2.884 1.00 94.00 120 TRP A C 1
ATOM 884 O O . TRP A 1 120 ? 18.505 -2.540 -2.410 1.00 94.00 120 TRP A O 1
ATOM 894 N N . GLY A 1 121 ? 16.309 -2.159 -2.128 1.00 91.25 121 GLY A N 1
ATOM 895 C CA . GLY A 1 121 ? 16.368 -1.890 -0.690 1.00 91.25 121 GLY A CA 1
ATOM 896 C C . GLY A 1 121 ? 16.313 -0.415 -0.320 1.00 91.25 121 GLY A C 1
ATOM 897 O O . GLY A 1 121 ? 16.472 -0.093 0.854 1.00 91.25 121 GLY A O 1
ATOM 898 N N . GLY A 1 122 ? 16.084 0.493 -1.269 1.00 91.56 122 GLY A N 1
ATOM 899 C CA . GLY A 1 122 ? 15.893 1.905 -0.949 1.00 91.56 122 GLY A CA 1
ATOM 900 C C . GLY A 1 122 ? 14.564 2.125 -0.229 1.00 91.56 122 GLY A C 1
ATOM 901 O O . GLY A 1 122 ? 13.531 1.644 -0.695 1.00 91.56 122 GLY A O 1
ATOM 902 N N . PHE A 1 123 ? 14.588 2.848 0.894 1.00 91.94 123 PHE A N 1
ATOM 903 C CA . PHE A 1 123 ? 13.380 3.335 1.561 1.00 91.94 123 PHE A CA 1
ATOM 904 C C . PHE A 1 123 ? 13.074 4.750 1.094 1.00 91.94 123 PHE A C 1
ATOM 906 O O . PHE A 1 123 ? 13.942 5.620 1.086 1.00 91.94 123 PHE A O 1
ATOM 913 N N . HIS A 1 124 ? 11.814 4.980 0.748 1.00 93.62 124 HIS A N 1
ATOM 914 C CA . HIS A 1 124 ? 11.335 6.247 0.227 1.00 93.62 124 HIS A CA 1
ATOM 915 C C . HIS A 1 124 ? 10.188 6.741 1.105 1.00 93.62 124 HIS A C 1
ATOM 917 O O . HIS A 1 124 ? 9.145 6.078 1.158 1.00 93.62 124 HIS A O 1
ATOM 923 N N . PRO A 1 125 ? 10.367 7.851 1.841 1.00 94.81 125 PRO A N 1
ATOM 924 C CA . PRO A 1 125 ? 9.327 8.370 2.711 1.00 94.81 125 PRO A CA 1
ATOM 925 C C . PRO A 1 125 ? 8.153 8.914 1.898 1.00 94.81 125 PRO A C 1
ATOM 927 O O . PRO A 1 125 ? 8.324 9.556 0.861 1.00 94.81 125 PRO A O 1
ATOM 930 N N . ILE A 1 126 ? 6.952 8.690 2.419 1.00 95.81 126 ILE A N 1
ATOM 931 C CA . ILE A 1 126 ? 5.704 9.270 1.926 1.00 95.81 126 ILE A CA 1
ATOM 932 C C . ILE A 1 126 ? 4.997 10.017 3.061 1.00 95.81 126 ILE A C 1
ATOM 934 O O . ILE A 1 126 ? 5.153 9.688 4.242 1.00 95.81 126 ILE A O 1
ATOM 938 N N . GLY A 1 127 ? 4.189 11.013 2.709 1.00 95.12 127 GLY A N 1
ATOM 939 C CA . GLY A 1 127 ? 3.516 11.882 3.669 1.00 95.12 127 GLY A CA 1
ATOM 940 C C . GLY A 1 127 ? 4.514 12.591 4.584 1.00 95.12 127 GLY A C 1
ATOM 941 O O . GLY A 1 127 ? 5.507 13.146 4.122 1.00 95.12 127 GLY A O 1
ATOM 942 N N . SER A 1 128 ? 4.250 12.568 5.888 1.00 94.69 128 SER A N 1
ATOM 943 C CA . SER A 1 128 ? 5.094 13.194 6.910 1.00 94.69 128 SER A CA 1
ATOM 944 C C . SER A 1 128 ? 6.200 12.283 7.461 1.00 94.69 128 SER A C 1
ATOM 946 O O . SER A 1 128 ? 6.731 12.571 8.536 1.00 94.69 128 SER A O 1
ATOM 948 N N . ALA A 1 129 ? 6.506 11.155 6.812 1.00 93.69 129 ALA A N 1
ATOM 949 C CA . ALA A 1 129 ? 7.551 10.260 7.300 1.00 93.69 129 ALA A CA 1
ATOM 950 C C . ALA A 1 129 ? 8.940 10.919 7.221 1.00 93.69 129 ALA A C 1
ATOM 952 O O . ALA A 1 129 ? 9.242 11.588 6.229 1.00 93.69 129 ALA A O 1
ATOM 953 N N . PRO A 1 130 ? 9.795 10.746 8.246 1.00 91.38 130 PRO A N 1
ATOM 954 C CA . PRO A 1 130 ? 11.160 11.248 8.194 1.00 91.38 130 PRO A CA 1
ATOM 955 C C . PRO A 1 130 ? 11.982 10.489 7.149 1.00 91.38 130 PRO A C 1
ATOM 957 O O . PRO A 1 130 ? 11.676 9.356 6.798 1.00 91.38 130 PRO A O 1
ATOM 960 N N . ILE A 1 131 ? 13.057 11.100 6.659 1.00 87.88 131 ILE A N 1
ATOM 961 C CA . ILE A 1 131 ? 14.024 10.394 5.812 1.00 87.88 131 ILE A CA 1
ATOM 962 C C . ILE A 1 131 ? 14.806 9.417 6.695 1.00 87.88 131 ILE A C 1
ATOM 964 O O . ILE A 1 131 ? 15.276 9.792 7.770 1.00 87.88 131 ILE A O 1
ATOM 968 N N . VAL A 1 132 ? 14.949 8.176 6.232 1.00 83.75 132 VAL A N 1
ATOM 969 C CA . VAL A 1 132 ? 15.774 7.151 6.874 1.00 83.75 132 VAL A CA 1
ATOM 970 C C . VAL A 1 132 ? 16.735 6.562 5.854 1.00 83.75 132 VAL A C 1
ATOM 972 O O . VAL A 1 132 ? 16.337 6.234 4.737 1.00 83.75 132 VAL A O 1
ATOM 975 N N . ASP A 1 133 ? 17.993 6.407 6.254 1.00 75.38 133 ASP A N 1
ATOM 976 C CA . ASP A 1 133 ? 18.991 5.704 5.455 1.00 75.38 133 ASP A CA 1
ATOM 977 C C . ASP A 1 133 ? 18.932 4.208 5.770 1.00 75.38 133 ASP A C 1
ATOM 979 O O . ASP A 1 133 ? 18.904 3.806 6.936 1.00 75.38 133 ASP A O 1
ATOM 983 N N . ASN A 1 134 ? 18.942 3.369 4.733 1.00 71.19 134 ASN A N 1
ATOM 984 C CA . ASN A 1 134 ? 19.058 1.925 4.900 1.00 71.19 134 ASN A CA 1
ATOM 985 C C . ASN A 1 134 ? 20.468 1.451 4.529 1.00 71.19 134 ASN A C 1
ATOM 987 O O . ASN A 1 134 ? 20.860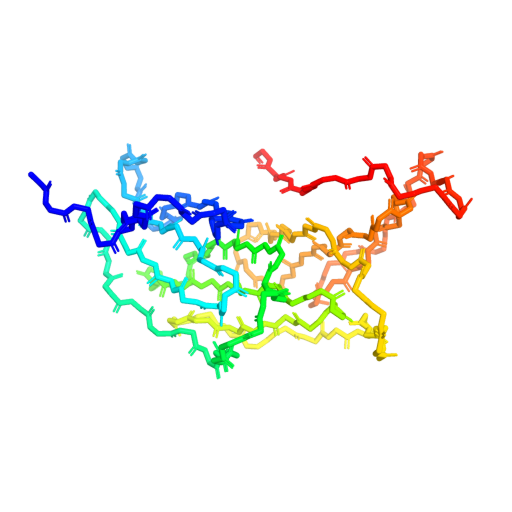 1.572 3.366 1.00 71.19 134 ASN A O 1
ATOM 991 N N . PRO A 1 135 ? 21.220 0.854 5.473 1.00 64.75 135 PRO A N 1
ATOM 992 C CA . PRO A 1 135 ? 22.552 0.324 5.195 1.00 64.75 135 PRO A CA 1
ATOM 993 C C . PRO A 1 135 ? 22.539 -0.896 4.259 1.00 64.75 135 PRO A C 1
ATOM 995 O O . PRO A 1 135 ? 23.587 -1.269 3.739 1.00 64.75 135 PRO A O 1
ATOM 998 N N . VAL A 1 136 ? 21.378 -1.518 4.016 1.00 70.69 136 VAL A N 1
ATOM 999 C CA . VAL A 1 136 ? 21.214 -2.654 3.094 1.00 70.69 136 VAL A CA 1
ATOM 1000 C C . VAL A 1 136 ? 20.560 -2.183 1.793 1.00 70.69 136 VAL A C 1
ATOM 1002 O O . VAL A 1 136 ? 19.440 -2.565 1.459 1.00 70.69 136 VAL A O 1
ATOM 1005 N N . TYR A 1 137 ? 21.267 -1.321 1.066 1.00 84.94 137 TYR A N 1
ATOM 1006 C CA . TYR A 1 137 ? 20.935 -0.942 -0.305 1.00 84.94 137 TYR A CA 1
ATOM 1007 C C . TYR A 1 137 ? 21.869 -1.675 -1.271 1.00 84.94 137 TYR A C 1
ATOM 1009 O O . TYR A 1 137 ? 23.092 -1.598 -1.161 1.00 84.94 137 TYR A O 1
ATOM 1017 N N . THR A 1 138 ? 21.288 -2.407 -2.218 1.00 85.38 138 THR A N 1
ATOM 1018 C CA . THR A 1 138 ? 22.001 -3.263 -3.175 1.00 85.38 138 THR A CA 1
ATOM 1019 C C . THR A 1 138 ? 21.651 -2.857 -4.612 1.00 85.38 138 THR A C 1
ATOM 1021 O O . THR A 1 138 ? 20.793 -3.476 -5.246 1.00 85.38 138 THR A O 1
ATOM 1024 N N . PRO A 1 139 ? 22.280 -1.790 -5.146 1.00 85.50 139 PRO A N 1
ATOM 1025 C CA . PRO A 1 139 ? 21.986 -1.297 -6.488 1.00 85.50 139 PRO A CA 1
ATOM 1026 C C . PRO A 1 139 ? 22.094 -2.405 -7.539 1.00 85.50 139 PRO A C 1
ATOM 1028 O O . PRO A 1 139 ? 23.055 -3.170 -7.553 1.00 85.50 139 PRO A O 1
ATOM 1031 N N . GLY A 1 140 ? 21.106 -2.489 -8.429 1.00 88.12 140 GLY A N 1
ATOM 1032 C CA . GLY A 1 140 ? 21.054 -3.501 -9.488 1.00 88.12 140 GLY A CA 1
ATOM 1033 C C . GLY A 1 140 ? 20.568 -4.885 -9.042 1.00 88.12 140 GLY A C 1
ATOM 1034 O O . GLY A 1 140 ? 20.277 -5.721 -9.897 1.00 88.12 140 GLY A O 1
ATOM 1035 N N . HIS A 1 141 ? 20.395 -5.131 -7.741 1.00 87.50 141 HIS A N 1
ATOM 1036 C CA . HIS A 1 141 ? 19.948 -6.419 -7.216 1.00 87.50 141 HIS A CA 1
ATOM 1037 C C . HIS A 1 141 ? 18.509 -6.333 -6.703 1.00 87.50 141 HIS A C 1
ATOM 1039 O O . HIS A 1 141 ? 18.227 -5.711 -5.688 1.00 87.50 141 HIS A O 1
ATOM 1045 N N . ASN A 1 142 ? 17.575 -6.987 -7.397 1.00 88.50 142 ASN A N 1
ATOM 1046 C CA . ASN A 1 142 ? 16.164 -7.027 -7.005 1.00 88.50 142 ASN A CA 1
ATOM 1047 C C . ASN A 1 142 ? 15.916 -8.085 -5.910 1.00 88.50 142 ASN A C 1
ATOM 1049 O O . ASN A 1 142 ? 15.461 -9.204 -6.182 1.00 88.50 142 ASN A O 1
ATOM 1053 N N . VAL A 1 143 ? 16.256 -7.751 -4.669 1.00 88.62 143 VAL A N 1
ATOM 1054 C CA . VAL A 1 143 ? 16.277 -8.673 -3.520 1.00 88.62 143 VAL A CA 1
ATOM 1055 C C . VAL A 1 143 ? 15.113 -8.472 -2.557 1.00 88.62 143 VAL A C 1
ATOM 1057 O O . VAL A 1 143 ? 14.718 -9.422 -1.883 1.00 88.62 143 VAL A O 1
ATOM 1060 N N . VAL A 1 144 ? 14.506 -7.285 -2.527 1.00 91.06 144 VAL A N 1
ATOM 1061 C CA . VAL A 1 144 ? 13.381 -7.001 -1.626 1.00 91.06 144 VAL A CA 1
ATOM 1062 C C . VAL A 1 144 ? 12.088 -7.645 -2.131 1.00 91.06 144 VAL A C 1
ATOM 1064 O O . VAL A 1 144 ? 11.876 -7.810 -3.337 1.00 91.06 144 VAL A O 1
ATOM 1067 N N . ARG A 1 145 ? 11.225 -8.052 -1.193 1.00 89.50 145 ARG A N 1
ATOM 1068 C CA . ARG A 1 145 ? 9.931 -8.707 -1.459 1.00 89.50 145 ARG A CA 1
ATOM 1069 C C . ARG A 1 145 ? 8.743 -8.078 -0.724 1.00 89.50 145 ARG A C 1
ATOM 1071 O O . ARG A 1 145 ? 7.623 -8.515 -0.948 1.00 89.50 145 ARG A O 1
ATOM 1078 N N . GLY A 1 146 ? 8.976 -7.099 0.149 1.00 86.94 146 GLY A N 1
ATOM 1079 C CA . GLY A 1 146 ? 7.928 -6.487 0.960 1.00 86.94 146 GLY A CA 1
ATOM 1080 C C . GLY A 1 146 ? 8.477 -5.532 2.014 1.00 86.94 146 GLY A C 1
ATOM 1081 O O . GLY A 1 146 ? 9.687 -5.459 2.227 1.00 86.94 146 GLY A O 1
ATOM 1082 N N . ALA A 1 147 ? 7.562 -4.835 2.681 1.00 87.62 147 ALA A N 1
ATOM 1083 C CA . ALA A 1 147 ? 7.806 -4.042 3.880 1.00 87.62 147 ALA A CA 1
ATOM 1084 C C . ALA A 1 147 ? 6.734 -4.388 4.920 1.00 87.62 147 ALA A C 1
ATOM 1086 O O . ALA A 1 147 ? 5.598 -4.690 4.558 1.00 87.62 147 ALA A O 1
ATOM 1087 N N . ALA A 1 148 ? 7.097 -4.333 6.196 1.00 85.38 148 ALA A N 1
ATOM 1088 C CA . ALA A 1 148 ? 6.174 -4.470 7.314 1.00 85.38 148 ALA A CA 1
ATOM 1089 C C . ALA A 1 148 ? 6.647 -3.564 8.456 1.00 85.38 148 ALA A C 1
ATOM 1091 O O . ALA A 1 148 ? 7.853 -3.418 8.661 1.00 85.38 148 ALA A O 1
ATOM 1092 N N . ALA A 1 149 ? 5.707 -2.970 9.186 1.00 78.94 149 ALA A N 1
ATOM 1093 C CA . ALA A 1 149 ? 5.970 -2.311 10.461 1.00 78.94 149 ALA A CA 1
ATOM 1094 C C . ALA A 1 149 ? 5.432 -3.170 11.611 1.00 78.94 149 ALA A C 1
ATOM 1096 O O . ALA A 1 149 ? 4.479 -3.930 11.426 1.00 78.94 149 ALA A O 1
ATOM 1097 N N . SER A 1 150 ? 6.082 -3.055 12.768 1.00 61.62 150 SER A N 1
ATOM 1098 C CA . SER A 1 150 ? 5.702 -3.686 14.037 1.00 61.62 150 SER A CA 1
ATOM 1099 C C . SER A 1 150 ? 4.760 -2.814 14.851 1.00 61.62 150 SER A C 1
ATOM 1101 O O . SER A 1 150 ? 5.043 -1.593 14.899 1.00 61.62 150 SER A O 1
#

Sequence (150 aa):
MNATSYWPRWDIARGITLNACDATGHSGWVLDGWGGVHPFGGAALLNASSYWPGWDIARGIASVCTNGQQGGYVLDGWGGVHPFGAAPPLATTTYWRGWDIARGLTVLPGGGGGYVVDGWGGFHPIGSAPIVDNPVYT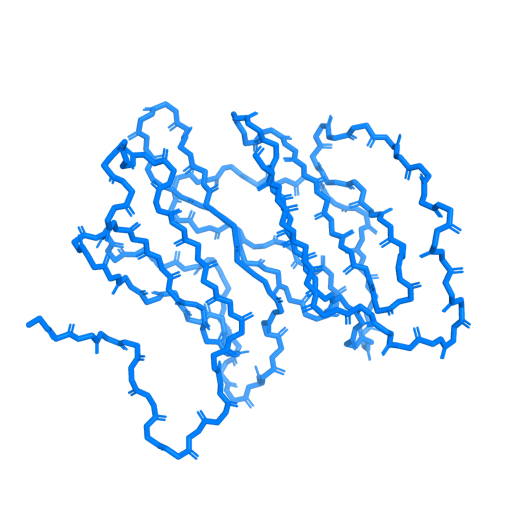PGHNVVRGAAAS

Mean predicted aligned error: 4.43 Å

Secondary structure (DSSP, 8-state):
---S---TT---EEEEEE-TT-TTS--EEEEETTS-EEEETT-----BS---TT---EEEEEEEEETTEEEEEEEETTS-EEEEETPPP-------TT---EEEEEE-TTSSEEEEEETTS-EEEEETPPP---S---TT----------

Nearest PDB structures (foldseek):
  7dhr-assembly1_B  TM=5.076E-01  e=4.893E-01  Bos taurus
  7oya-assembly1_g2  TM=4.183E-01  e=8.819E-01  Danio rerio
  8shp-assembly1_N  TM=4.775E-01  e=3.745E+00  Homo sapiens
  8wca-assembly1_B  TM=3.389E-01  e=2.192E+00  Homo sapiens
  7bz2-assembly1_B  TM=3.424E-01  e=2.313E+00  Bos taurus

Solvent-accessible surface area (backbone atoms only — not comparable to full-atom values): 8094 Å² total; per-residue (Å²): 135,87,66,74,75,74,60,88,97,52,98,36,78,36,35,64,32,57,34,61,62,44,91,83,65,66,24,18,37,39,29,31,16,35,36,49,53,27,34,38,69,81,38,73,87,42,66,46,77,51,71,36,89,94,41,79,36,32,25,20,38,32,49,26,38,50,93,82,32,57,23,19,36,38,27,31,14,34,42,46,74,36,35,17,57,63,36,71,86,63,58,69,87,57,64,41,85,96,40,83,37,34,18,14,32,32,59,42,89,75,55,60,20,23,35,38,30,30,20,32,36,49,59,42,51,22,42,73,36,70,88,64,87,55,94,67,55,40,86,95,42,77,72,45,78,58,52,80,79,134